Protein AF-A0A416ZCG1-F1 (afdb_monomer_lite)

pLDDT: mean 74.86, std 11.38, range [46.25, 89.06]

Secondary structure (DSSP, 8-state):
---EEETTTTEEE--TTHHHHHHHHHHHHHHTTPPP--HHHHHHHHHHHHHHHHHHHHHHHHHHHHHHHHTT--HHHHHHHHHHHHHHHHTT-

Radius of gyration: 27.25 Å; chains: 1; bounding box: 62×32×63 Å

Sequence (93 aa):
MRVTIDLERDIIIIPDNFFVKIAEENKKLERYGATPVSGLDRIKHSYEMAMSNTDDRLLTQSNAKATRAKKTMTPEEAKKILKEEAAKSAATK

Foldseek 3Di:
DDWDQDPVVRDIDDDPCQQVVLVVVQVVCVVVVHHRDDSVVVVVVVVVVVVVVVVVVVVVVVVVVVVVVVVPDDPVNVVVVVVVVVVVVVVVD

Structure (mmCIF, N/CA/C/O backbone):
data_AF-A0A416ZCG1-F1
#
_entry.id   AF-A0A416ZCG1-F1
#
loop_
_atom_site.group_PDB
_atom_site.id
_atom_site.type_symbol
_atom_site.label_atom_id
_atom_site.label_alt_id
_atom_site.label_comp_id
_atom_site.label_asym_id
_atom_site.label_entity_id
_atom_site.label_seq_id
_atom_site.pdbx_PDB_ins_code
_atom_site.Cartn_x
_atom_site.Cartn_y
_atom_site.Cartn_z
_atom_site.occupancy
_atom_site.B_iso_or_equiv
_atom_site.auth_seq_id
_atom_site.auth_comp_id
_atom_site.auth_asym_id
_atom_site.auth_atom_id
_atom_site.pdbx_PDB_model_num
ATOM 1 N N . MET A 1 1 ? -2.370 -10.744 4.131 1.00 61.72 1 MET A N 1
ATOM 2 C CA . MET A 1 1 ? -3.587 -10.451 3.349 1.00 61.72 1 MET A CA 1
ATOM 3 C C . MET A 1 1 ? -3.124 -9.829 2.043 1.00 61.72 1 MET A C 1
ATOM 5 O O . MET A 1 1 ? -2.186 -9.044 2.102 1.00 61.72 1 MET A O 1
ATOM 9 N N . ARG A 1 2 ? -3.664 -10.233 0.891 1.00 65.50 2 ARG A N 1
ATOM 10 C CA . ARG A 1 2 ? -3.251 -9.682 -0.406 1.00 65.50 2 ARG A CA 1
ATOM 11 C C . ARG A 1 2 ? -4.341 -8.736 -0.892 1.00 65.50 2 ARG A C 1
ATOM 13 O O . ARG A 1 2 ? -5.494 -9.141 -0.960 1.00 65.50 2 ARG A O 1
ATOM 20 N N . VAL A 1 3 ? -3.961 -7.491 -1.145 1.00 68.50 3 VAL A N 1
ATOM 21 C CA . VAL A 1 3 ? -4.779 -6.512 -1.864 1.00 68.50 3 VAL A CA 1
ATOM 22 C C . VAL A 1 3 ? -4.404 -6.652 -3.332 1.00 68.50 3 VAL A C 1
ATOM 24 O O . VAL A 1 3 ? -3.217 -6.774 -3.643 1.00 68.50 3 VAL A O 1
ATOM 27 N N . THR A 1 4 ? -5.399 -6.697 -4.210 1.00 76.50 4 THR A N 1
ATOM 28 C CA . THR A 1 4 ? -5.183 -6.921 -5.645 1.00 76.50 4 THR A CA 1
ATOM 29 C C . THR A 1 4 ? -5.617 -5.684 -6.408 1.00 76.50 4 THR A C 1
ATOM 31 O O . THR A 1 4 ? -6.640 -5.090 -6.071 1.00 76.50 4 THR A O 1
ATOM 34 N N . ILE A 1 5 ? -4.835 -5.297 -7.411 1.00 79.19 5 ILE A N 1
ATOM 35 C CA . ILE A 1 5 ? -5.167 -4.201 -8.320 1.00 79.19 5 ILE A CA 1
ATOM 36 C C . ILE A 1 5 ? -5.612 -4.841 -9.631 1.00 79.19 5 ILE A C 1
ATOM 38 O O . ILE A 1 5 ? -4.864 -5.628 -10.213 1.00 79.19 5 ILE A O 1
ATOM 42 N N . ASP A 1 6 ? -6.833 -4.534 -10.055 1.00 81.69 6 ASP A N 1
ATOM 43 C CA . ASP A 1 6 ? -7.349 -4.897 -11.371 1.00 81.69 6 ASP A CA 1
ATOM 44 C C . ASP A 1 6 ? -7.057 -3.737 -12.330 1.00 81.69 6 ASP A C 1
ATOM 46 O O . ASP A 1 6 ? -7.618 -2.650 -12.185 1.00 81.69 6 ASP A O 1
ATOM 50 N N . LEU A 1 7 ? -6.138 -3.967 -13.271 1.00 79.69 7 LEU A N 1
ATOM 51 C CA . LEU A 1 7 ? -5.675 -2.960 -14.231 1.00 79.69 7 LEU A CA 1
ATOM 52 C C . LEU A 1 7 ? -6.660 -2.723 -15.383 1.00 79.69 7 LEU A C 1
ATOM 54 O O . LEU A 1 7 ? -6.526 -1.737 -16.096 1.00 79.69 7 LEU A O 1
ATOM 58 N N . GLU A 1 8 ? -7.614 -3.626 -15.609 1.00 81.50 8 GLU A N 1
ATOM 59 C CA . GLU A 1 8 ? -8.608 -3.461 -16.676 1.00 81.50 8 GLU A CA 1
ATOM 60 C C . GLU A 1 8 ? -9.771 -2.589 -16.213 1.00 81.50 8 GLU A C 1
ATOM 62 O O . GLU A 1 8 ? -10.395 -1.884 -17.004 1.00 81.50 8 GLU A O 1
ATOM 67 N N . ARG A 1 9 ? -10.077 -2.666 -14.918 1.00 83.50 9 ARG A N 1
ATOM 68 C CA . ARG A 1 9 ? -11.225 -1.994 -14.307 1.00 83.50 9 ARG A CA 1
ATOM 69 C C . ARG A 1 9 ? -10.843 -0.795 -13.448 1.00 83.50 9 ARG A C 1
ATOM 71 O O . ARG A 1 9 ? -11.746 -0.137 -12.944 1.00 83.50 9 ARG A O 1
ATOM 78 N N . ASP A 1 10 ? -9.549 -0.540 -13.257 1.00 78.00 10 ASP A N 1
ATOM 79 C CA . ASP A 1 10 ? -9.020 0.488 -12.351 1.00 78.00 10 ASP A CA 1
ATOM 80 C C . ASP A 1 10 ? -9.628 0.404 -10.935 1.00 78.00 10 ASP A C 1
ATOM 82 O O . ASP A 1 10 ? -9.956 1.408 -10.299 1.00 78.00 10 ASP A O 1
ATOM 86 N N . ILE A 1 11 ? -9.787 -0.820 -10.414 1.00 80.75 11 ILE A N 1
ATOM 87 C CA . ILE A 1 11 ? -10.321 -1.059 -9.065 1.00 80.75 11 ILE A CA 1
ATOM 88 C C . ILE A 1 11 ? -9.310 -1.752 -8.157 1.00 80.75 11 ILE A C 1
ATOM 90 O O . ILE A 1 11 ? -8.522 -2.607 -8.566 1.00 80.75 11 ILE A O 1
ATOM 94 N N . ILE A 1 12 ? -9.390 -1.414 -6.871 1.00 80.56 12 ILE A N 1
ATOM 95 C CA . ILE A 1 12 ? -8.659 -2.091 -5.802 1.00 80.56 12 ILE A CA 1
ATOM 96 C C . ILE A 1 12 ? -9.611 -3.076 -5.128 1.00 80.56 12 ILE A C 1
ATOM 98 O O . ILE A 1 12 ? -10.631 -2.685 -4.563 1.00 80.56 12 ILE A O 1
ATOM 102 N N . ILE A 1 13 ? -9.259 -4.359 -5.157 1.00 84.75 13 ILE A N 1
ATOM 103 C CA . ILE A 1 13 ? -10.038 -5.421 -4.522 1.00 84.75 13 ILE A CA 1
ATOM 104 C C . ILE A 1 13 ? -9.500 -5.638 -3.107 1.00 84.75 13 ILE A C 1
ATOM 106 O O . ILE A 1 13 ? -8.367 -6.098 -2.911 1.00 84.75 13 ILE A O 1
ATOM 110 N N . ILE A 1 14 ? -10.334 -5.305 -2.122 1.00 83.00 14 ILE A N 1
ATOM 111 C CA . ILE A 1 14 ? -10.046 -5.456 -0.695 1.00 83.00 14 ILE A CA 1
ATOM 112 C C . ILE A 1 14 ? -10.763 -6.712 -0.184 1.00 83.00 14 ILE A C 1
ATOM 114 O O . ILE A 1 14 ? -11.974 -6.817 -0.356 1.00 83.00 14 ILE A O 1
ATOM 118 N N . PRO A 1 15 ? -10.057 -7.659 0.457 1.00 83.75 15 PRO A N 1
ATOM 119 C CA . PRO A 1 15 ? -10.689 -8.840 1.041 1.00 83.75 15 PRO A CA 1
ATOM 120 C C . PRO A 1 15 ? -11.645 -8.488 2.185 1.00 83.75 15 PRO A C 1
ATOM 122 O O . PRO A 1 15 ? -11.323 -7.641 3.018 1.00 83.75 15 PRO A O 1
ATOM 125 N N . ASP A 1 16 ? -12.759 -9.212 2.301 1.00 81.38 16 ASP A N 1
ATOM 126 C CA . ASP A 1 16 ? -13.808 -8.954 3.306 1.00 81.38 16 ASP A CA 1
ATOM 127 C C . ASP A 1 16 ? -13.288 -8.965 4.753 1.00 81.38 16 ASP A C 1
ATOM 129 O O . ASP A 1 16 ? -13.758 -8.230 5.622 1.00 81.38 16 ASP A O 1
ATOM 133 N N . ASN A 1 17 ? -12.260 -9.772 5.024 1.00 85.69 17 ASN A N 1
ATOM 134 C CA . ASN A 1 17 ? -11.645 -9.879 6.346 1.00 85.69 17 ASN A CA 1
ATOM 135 C C . ASN A 1 17 ? -10.686 -8.726 6.695 1.00 85.69 17 ASN A C 1
ATOM 137 O O . ASN A 1 17 ? -10.144 -8.706 7.803 1.00 85.69 17 ASN A O 1
ATOM 141 N N . PHE A 1 18 ? -10.468 -7.769 5.788 1.00 86.38 18 PHE A N 1
ATOM 142 C CA . PHE A 1 18 ? -9.569 -6.641 6.014 1.00 86.38 18 PHE A CA 1
ATOM 143 C C . PHE A 1 18 ? -10.006 -5.790 7.201 1.00 86.38 18 PHE A C 1
ATOM 145 O O . PHE A 1 18 ? -9.234 -5.598 8.139 1.00 86.38 18 PHE A O 1
ATOM 152 N N . PHE A 1 19 ? -11.254 -5.321 7.192 1.00 85.00 19 PHE A N 1
ATOM 153 C CA . PHE A 1 19 ? -11.757 -4.416 8.225 1.00 85.00 19 PHE A CA 1
ATOM 154 C C . PHE A 1 19 ? -11.815 -5.087 9.600 1.00 85.00 19 PHE A C 1
ATOM 156 O O . PHE A 1 19 ? -11.530 -4.444 10.608 1.00 85.00 19 PHE A O 1
ATOM 163 N N . VAL A 1 20 ? -12.085 -6.396 9.636 1.00 88.00 20 VAL A N 1
ATOM 164 C CA . VAL A 1 20 ? -12.042 -7.197 10.868 1.00 88.00 20 VAL A CA 1
ATOM 165 C C . VAL A 1 20 ? -10.629 -7.202 11.456 1.00 88.00 20 VAL A C 1
ATOM 167 O O . VAL A 1 20 ? -10.452 -6.920 12.639 1.00 88.00 20 VAL A O 1
ATOM 170 N N . LYS A 1 21 ? -9.603 -7.436 10.631 1.00 86.00 21 LYS A N 1
ATOM 171 C CA . LYS A 1 21 ? -8.208 -7.424 11.093 1.00 86.00 21 LYS A CA 1
ATOM 172 C C . LYS A 1 21 ? -7.708 -6.040 11.490 1.00 86.00 21 LYS A C 1
ATOM 174 O O . LYS A 1 21 ? -6.972 -5.935 12.464 1.00 86.00 21 LYS A O 1
ATOM 179 N N . ILE A 1 22 ? -8.117 -4.985 10.785 1.00 87.56 22 ILE A N 1
ATOM 180 C CA . ILE A 1 22 ? -7.799 -3.607 11.190 1.00 87.56 22 ILE A CA 1
ATOM 181 C C . ILE A 1 22 ? -8.406 -3.299 12.556 1.00 87.56 22 ILE A C 1
ATOM 183 O O . ILE A 1 22 ? -7.727 -2.742 13.411 1.00 87.56 22 ILE A O 1
ATOM 187 N N . ALA A 1 23 ? -9.647 -3.720 12.806 1.00 86.62 23 ALA A N 1
ATOM 188 C CA . ALA A 1 23 ? -10.263 -3.559 14.117 1.00 86.62 23 ALA A CA 1
ATOM 189 C C . ALA A 1 23 ? -9.508 -4.335 15.215 1.00 86.62 23 ALA A C 1
ATOM 191 O O . ALA A 1 23 ? -9.339 -3.825 16.321 1.00 86.62 23 ALA A O 1
ATOM 192 N N . GLU A 1 24 ? -9.019 -5.545 14.928 1.00 88.88 24 GLU A N 1
ATOM 193 C CA . GLU A 1 24 ? -8.175 -6.308 15.859 1.00 88.88 24 GLU A CA 1
ATOM 194 C C . GLU A 1 24 ? -6.822 -5.635 16.132 1.00 88.88 24 GLU A C 1
ATOM 196 O O . GLU A 1 24 ? -6.378 -5.603 17.281 1.00 88.88 24 GLU A O 1
ATOM 201 N N . GLU A 1 25 ? -6.161 -5.094 15.105 1.00 86.56 25 GLU A N 1
ATOM 202 C CA . GLU A 1 25 ? -4.902 -4.359 15.265 1.00 86.56 25 GLU A CA 1
ATOM 203 C C . GLU A 1 25 ? -5.102 -3.043 16.018 1.00 86.56 25 GLU A C 1
ATOM 205 O O . GLU A 1 25 ? -4.339 -2.756 16.937 1.00 86.56 25 GLU A O 1
ATOM 210 N N . ASN A 1 26 ? -6.168 -2.298 15.726 1.00 88.19 26 ASN A N 1
ATOM 211 C CA . ASN A 1 26 ? -6.515 -1.075 16.449 1.00 88.19 26 ASN A CA 1
ATOM 212 C C . ASN A 1 26 ? -6.783 -1.344 17.931 1.00 88.19 26 ASN A C 1
ATOM 214 O O . ASN A 1 26 ? -6.247 -0.640 18.779 1.00 88.19 26 ASN A O 1
ATOM 218 N N . LYS A 1 27 ? -7.498 -2.426 18.267 1.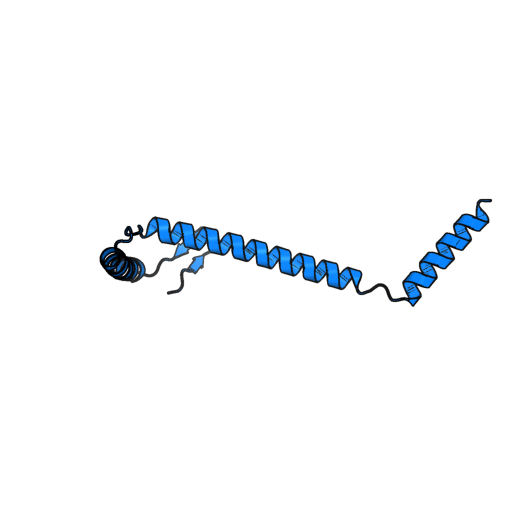00 89.06 27 LYS A N 1
ATOM 219 C CA . LYS A 1 27 ? -7.677 -2.847 19.668 1.00 89.06 27 LYS A CA 1
ATOM 220 C C . LYS A 1 27 ? -6.352 -3.147 20.369 1.00 89.06 27 LYS A C 1
ATOM 222 O O . LYS A 1 27 ? -6.247 -2.964 21.579 1.00 89.06 27 LYS A O 1
ATOM 227 N N . LYS A 1 28 ? -5.345 -3.655 19.651 1.00 87.31 28 LYS A N 1
ATOM 228 C CA . LYS A 1 28 ? -3.998 -3.843 20.212 1.00 87.31 28 LYS A CA 1
ATOM 229 C C . LYS A 1 28 ? -3.297 -2.500 20.384 1.00 87.31 28 LYS A C 1
ATOM 231 O O . LYS A 1 28 ? -2.756 -2.262 21.453 1.00 87.31 28 LYS A O 1
ATOM 236 N N . LEU A 1 29 ? -3.339 -1.629 19.378 1.00 86.00 29 LEU A N 1
ATOM 237 C CA . LEU A 1 29 ? -2.737 -0.293 19.421 1.00 86.00 29 LEU A CA 1
ATOM 238 C C . LEU A 1 29 ? -3.279 0.542 20.588 1.00 86.00 29 LEU A C 1
ATOM 240 O O . LEU A 1 29 ? -2.491 1.102 21.344 1.00 86.00 29 LEU A O 1
ATOM 244 N N . GLU A 1 30 ? -4.592 0.521 20.810 1.00 87.00 30 GLU A N 1
ATOM 245 C CA . GLU A 1 30 ? -5.240 1.198 21.938 1.00 87.00 30 GLU A CA 1
ATOM 246 C C . GLU A 1 30 ? -4.728 0.691 23.295 1.00 87.00 30 GLU A C 1
ATOM 248 O O . GLU A 1 30 ? -4.486 1.487 24.201 1.00 87.00 30 GLU A O 1
ATOM 253 N N . ARG A 1 31 ? -4.473 -0.620 23.438 1.00 86.38 31 ARG A N 1
ATOM 254 C CA . ARG A 1 31 ? -3.880 -1.188 24.669 1.00 86.38 31 ARG A CA 1
ATOM 255 C C . ARG A 1 31 ? -2.463 -0.688 24.938 1.00 86.38 31 ARG A C 1
ATOM 257 O O . ARG A 1 31 ? -2.041 -0.686 26.090 1.00 86.38 31 ARG A O 1
ATOM 264 N N . TYR A 1 32 ? -1.740 -0.285 23.898 1.00 86.06 32 TYR A N 1
ATOM 265 C CA . TYR A 1 32 ? -0.401 0.294 23.997 1.00 86.06 32 TYR A CA 1
ATOM 266 C C . TYR A 1 32 ? -0.416 1.833 23.990 1.00 86.06 32 TYR A C 1
ATOM 268 O O . TYR A 1 32 ? 0.646 2.446 23.924 1.00 86.06 32 TYR A O 1
ATOM 276 N N . GLY A 1 33 ? -1.595 2.465 24.075 1.00 84.38 33 GLY A N 1
ATOM 277 C CA . GLY A 1 33 ? -1.748 3.923 24.108 1.00 84.38 33 GLY A CA 1
ATOM 278 C C . GLY A 1 33 ? -1.576 4.617 22.753 1.00 84.38 33 GLY A C 1
ATOM 279 O O . GLY A 1 33 ? -1.419 5.835 22.711 1.00 84.38 33 GLY A O 1
ATOM 280 N N . ALA A 1 34 ? -1.587 3.866 21.649 1.00 85.56 34 ALA A N 1
ATOM 281 C CA . ALA A 1 34 ? -1.498 4.410 20.299 1.00 85.56 34 ALA A CA 1
ATOM 282 C C . ALA A 1 34 ? -2.885 4.742 19.729 1.00 85.56 34 ALA A C 1
ATOM 284 O O . ALA A 1 34 ? -3.897 4.148 20.107 1.00 85.56 34 ALA A O 1
ATOM 285 N N . THR A 1 35 ? -2.927 5.689 18.791 1.00 85.12 35 THR A N 1
ATOM 286 C CA . THR A 1 35 ? -4.162 6.080 18.111 1.00 85.12 35 THR A CA 1
ATOM 287 C C . THR A 1 35 ? -4.594 5.011 17.100 1.00 85.12 35 THR A C 1
ATOM 289 O O . THR A 1 35 ? -3.770 4.542 16.307 1.00 85.12 35 THR A O 1
ATOM 292 N N . PRO A 1 36 ? -5.877 4.612 17.096 1.00 85.25 36 PRO A N 1
ATOM 293 C CA . PRO A 1 36 ? -6.402 3.691 16.099 1.00 85.25 36 PRO A CA 1
ATOM 294 C C . PRO A 1 36 ? -6.385 4.337 14.710 1.00 85.25 36 PRO A C 1
ATOM 296 O O . PRO A 1 36 ? -6.633 5.534 14.555 1.00 85.25 36 PRO A O 1
ATOM 299 N N . VAL A 1 37 ? -6.105 3.531 13.687 1.00 84.56 37 VAL A N 1
ATOM 300 C CA . VAL A 1 37 ? -5.989 3.981 12.294 1.00 84.56 37 VAL A CA 1
ATOM 301 C C . VAL A 1 37 ? -7.224 3.548 11.514 1.00 84.56 37 VAL A C 1
ATOM 303 O O . VAL A 1 37 ? -7.684 2.411 11.646 1.00 84.56 37 VAL A O 1
ATOM 306 N N . SER A 1 38 ? -7.780 4.424 10.677 1.00 87.94 38 SER A N 1
ATOM 307 C CA . SER A 1 38 ? -8.919 4.042 9.841 1.00 87.94 38 SER A CA 1
ATOM 308 C C . SER A 1 38 ? -8.501 3.035 8.758 1.00 87.94 38 SER A C 1
ATOM 310 O O . SER A 1 38 ? -7.364 3.030 8.277 1.00 87.94 38 SER A O 1
ATOM 312 N N . GLY A 1 39 ? -9.430 2.169 8.340 1.00 83.00 39 GLY A N 1
ATOM 313 C CA . GLY A 1 39 ? -9.163 1.212 7.261 1.00 83.00 39 GLY A CA 1
ATOM 314 C C . GLY A 1 39 ? -8.770 1.902 5.948 1.00 83.00 39 GLY A C 1
ATOM 315 O O . GLY A 1 39 ? -7.869 1.429 5.259 1.00 83.00 39 GLY A O 1
ATOM 316 N N . LEU A 1 40 ? -9.390 3.049 5.642 1.00 84.38 40 LEU A N 1
ATOM 317 C CA . LEU A 1 40 ? -9.077 3.862 4.463 1.00 84.38 40 LEU A CA 1
ATOM 318 C C . LEU A 1 40 ? -7.667 4.449 4.526 1.00 84.38 40 LEU A C 1
ATOM 320 O O . LEU A 1 40 ? -6.921 4.329 3.555 1.00 84.38 40 LEU A O 1
ATOM 324 N N . ASP A 1 41 ? -7.268 5.006 5.670 1.00 86.50 41 ASP A N 1
ATOM 325 C CA . ASP A 1 41 ? -5.916 5.551 5.835 1.00 86.50 41 ASP A CA 1
ATOM 326 C C . ASP A 1 41 ? -4.862 4.455 5.697 1.00 86.50 41 ASP A C 1
ATOM 328 O O . ASP A 1 41 ? -3.807 4.664 5.097 1.00 86.50 41 ASP A O 1
ATOM 332 N N . ARG A 1 42 ? -5.164 3.244 6.179 1.00 84.62 42 ARG A N 1
ATOM 333 C CA . ARG A 1 42 ? -4.270 2.097 6.012 1.00 84.62 42 ARG A CA 1
ATOM 334 C C . ARG A 1 42 ? -4.129 1.675 4.551 1.00 84.62 42 ARG A C 1
ATOM 336 O O . ARG A 1 42 ? -3.020 1.327 4.136 1.00 84.62 42 ARG A O 1
ATOM 343 N N . ILE A 1 43 ? -5.216 1.702 3.778 1.00 84.12 43 ILE A N 1
ATOM 344 C CA . ILE A 1 43 ? -5.190 1.424 2.333 1.00 84.12 43 ILE A CA 1
ATOM 345 C C . ILE A 1 43 ? -4.352 2.483 1.618 1.00 84.12 43 ILE A C 1
ATOM 347 O O . ILE A 1 43 ? -3.436 2.123 0.882 1.00 84.12 43 ILE A O 1
ATOM 351 N N . LYS A 1 44 ? -4.608 3.768 1.890 1.00 86.25 44 LYS A N 1
ATOM 352 C CA . LYS A 1 44 ? -3.868 4.888 1.299 1.00 86.25 44 LYS A CA 1
ATOM 353 C C . LYS A 1 44 ? -2.372 4.791 1.592 1.00 86.25 44 LYS A C 1
ATOM 355 O O . LYS A 1 44 ? -1.572 4.797 0.664 1.00 86.25 44 LYS A O 1
ATOM 360 N N . HIS A 1 45 ? -2.006 4.587 2.855 1.00 86.44 45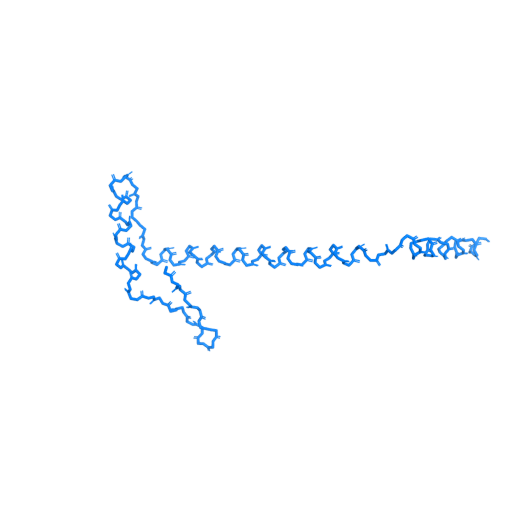 HIS A N 1
ATOM 361 C CA . HIS A 1 45 ? -0.613 4.414 3.259 1.00 86.44 45 HIS A CA 1
ATOM 362 C C . HIS A 1 45 ? 0.054 3.225 2.552 1.00 86.44 45 HIS A C 1
ATOM 364 O O . HIS A 1 45 ? 1.186 3.325 2.087 1.00 86.44 45 HIS A O 1
ATOM 370 N N . SER A 1 46 ? -0.652 2.095 2.439 1.00 82.50 46 SER A N 1
ATOM 371 C CA . SER A 1 46 ? -0.122 0.907 1.755 1.00 82.50 46 SER A CA 1
ATOM 372 C C . SER A 1 46 ? 0.074 1.152 0.258 1.00 82.50 46 SER A C 1
ATOM 374 O O . SER A 1 46 ? 1.054 0.677 -0.312 1.00 82.50 46 SER A O 1
ATOM 376 N N . TYR A 1 47 ? -0.835 1.900 -0.371 1.00 82.75 47 TYR A N 1
ATOM 377 C CA . TYR A 1 47 ? -0.734 2.287 -1.774 1.00 82.75 47 TYR A CA 1
ATOM 378 C C . TYR A 1 47 ? 0.451 3.229 -2.016 1.00 82.75 47 TYR A C 1
ATOM 380 O O . TYR A 1 47 ? 1.278 2.956 -2.880 1.00 82.75 47 TYR A O 1
ATOM 388 N N . GLU A 1 48 ? 0.594 4.284 -1.212 1.00 85.75 48 GLU A N 1
ATOM 389 C CA . GLU A 1 48 ? 1.720 5.226 -1.298 1.00 85.75 48 GLU A CA 1
ATOM 390 C C . GLU A 1 48 ? 3.068 4.517 -1.108 1.00 85.75 48 GLU A C 1
ATOM 392 O O . GLU A 1 48 ? 3.998 4.714 -1.890 1.00 85.75 48 GLU A O 1
ATOM 397 N N . MET A 1 49 ? 3.154 3.618 -0.125 1.00 84.94 49 MET A N 1
ATOM 398 C CA . MET A 1 49 ? 4.345 2.800 0.105 1.00 84.94 49 MET A CA 1
ATOM 399 C C . MET A 1 49 ? 4.649 1.883 -1.090 1.00 84.94 49 MET A C 1
ATOM 401 O O . MET A 1 49 ? 5.807 1.701 -1.463 1.00 84.94 49 MET A O 1
ATOM 405 N N . ALA A 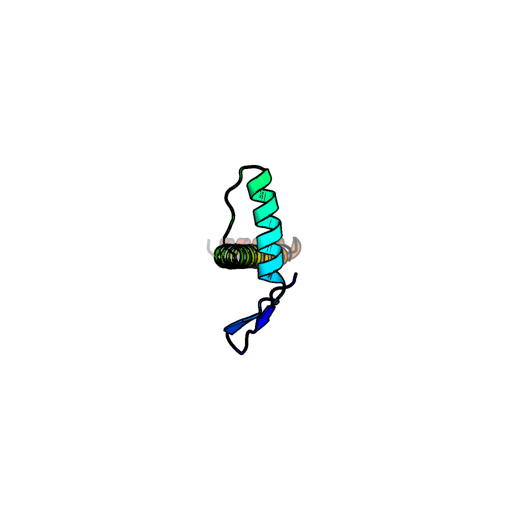1 50 ? 3.622 1.290 -1.707 1.00 80.19 50 ALA A N 1
ATOM 406 C CA . ALA A 1 50 ? 3.785 0.442 -2.886 1.00 80.19 50 ALA A CA 1
ATOM 407 C C . ALA A 1 50 ? 4.260 1.238 -4.112 1.00 80.19 50 ALA A C 1
ATOM 409 O O . ALA A 1 50 ? 5.125 0.753 -4.845 1.00 80.19 50 ALA A O 1
ATOM 410 N N . MET A 1 51 ? 3.746 2.456 -4.305 1.00 80.25 51 MET A N 1
ATOM 411 C CA . MET A 1 51 ? 4.198 3.380 -5.350 1.00 80.25 51 MET A CA 1
ATOM 412 C C . MET A 1 51 ? 5.670 3.757 -5.147 1.00 80.25 51 MET A C 1
ATOM 414 O O . MET A 1 51 ? 6.480 3.504 -6.034 1.00 80.25 51 MET A O 1
ATOM 418 N N . SER A 1 52 ? 6.041 4.221 -3.948 1.00 81.12 52 SER A N 1
ATOM 419 C CA . SER A 1 52 ? 7.430 4.579 -3.616 1.00 81.12 52 SER A CA 1
ATOM 420 C C . SER A 1 52 ? 8.398 3.414 -3.844 1.00 81.12 52 SER A C 1
ATOM 422 O O . SER A 1 52 ? 9.420 3.568 -4.503 1.00 81.12 52 SER A O 1
ATOM 424 N N . ASN A 1 53 ? 8.052 2.212 -3.372 1.00 77.69 53 ASN A N 1
ATOM 425 C CA . ASN A 1 53 ? 8.889 1.025 -3.571 1.00 77.69 53 ASN A CA 1
ATOM 426 C C . ASN A 1 53 ? 9.009 0.623 -5.051 1.00 77.69 53 ASN A C 1
ATOM 428 O O . ASN A 1 53 ? 10.019 0.051 -5.469 1.00 77.69 53 ASN A O 1
ATOM 432 N N . THR A 1 54 ? 7.967 0.869 -5.848 1.00 74.31 54 THR A N 1
ATOM 433 C CA . THR A 1 54 ? 7.986 0.600 -7.290 1.00 74.31 54 THR A CA 1
ATOM 434 C C . THR A 1 54 ? 8.914 1.574 -8.003 1.00 74.31 54 THR A C 1
ATOM 436 O O . THR A 1 54 ? 9.720 1.130 -8.823 1.00 74.31 54 THR A O 1
ATOM 439 N N . ASP A 1 55 ? 8.872 2.854 -7.635 1.00 68.12 55 ASP A N 1
ATOM 440 C CA . ASP A 1 55 ? 9.784 3.882 -8.139 1.00 68.12 55 ASP A CA 1
ATOM 441 C C . ASP A 1 55 ? 11.238 3.565 -7.774 1.00 68.12 55 ASP A C 1
ATOM 443 O O . ASP A 1 55 ? 12.103 3.558 -8.653 1.00 68.12 55 ASP A O 1
ATOM 447 N N . ASP A 1 56 ? 11.511 3.166 -6.529 1.00 70.44 56 ASP A N 1
ATOM 448 C CA . ASP A 1 56 ? 12.847 2.736 -6.098 1.00 70.44 56 ASP A CA 1
ATOM 449 C C . ASP A 1 56 ? 13.344 1.526 -6.898 1.00 70.44 56 ASP A C 1
ATOM 451 O O . ASP A 1 56 ? 14.514 1.443 -7.295 1.00 70.44 56 ASP A O 1
ATOM 455 N N . ARG A 1 57 ? 12.451 0.574 -7.195 1.00 68.25 57 ARG A N 1
ATOM 456 C CA . ARG A 1 57 ? 12.787 -0.606 -7.998 1.00 68.25 57 ARG A CA 1
ATOM 457 C C . ARG A 1 57 ? 13.042 -0.242 -9.458 1.00 68.25 57 ARG A C 1
ATOM 459 O O . ARG A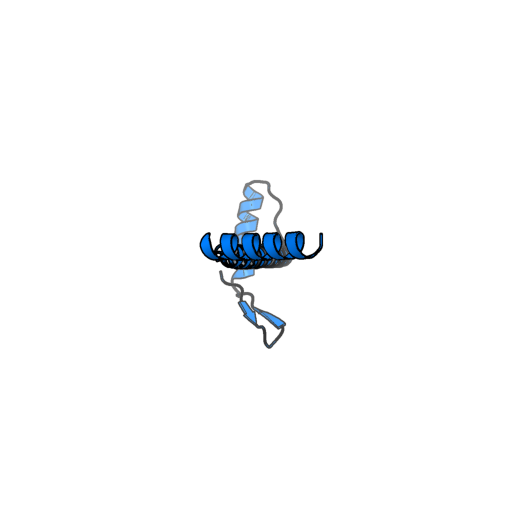 1 57 ? 13.981 -0.774 -10.050 1.00 68.25 57 ARG A O 1
ATOM 466 N N . LEU A 1 58 ? 12.244 0.653 -10.039 1.00 70.94 58 LEU A N 1
ATOM 467 C CA . LEU A 1 58 ? 12.434 1.185 -11.393 1.00 70.94 58 LEU A CA 1
ATOM 468 C C . LEU A 1 58 ? 13.748 1.956 -11.506 1.00 70.94 58 LEU A C 1
ATOM 470 O O . LEU A 1 58 ? 14.500 1.751 -12.462 1.00 70.94 58 LEU A O 1
ATOM 474 N N . LEU A 1 59 ? 14.066 2.778 -10.508 1.00 67.12 59 LEU A N 1
ATOM 475 C CA . LEU A 1 59 ? 15.322 3.512 -10.417 1.00 67.12 59 LEU A CA 1
ATOM 476 C C . LEU A 1 59 ? 16.504 2.547 -10.306 1.00 67.12 59 LEU A C 1
ATOM 478 O O . LEU A 1 59 ? 17.471 2.657 -11.056 1.00 67.12 59 LEU A O 1
ATOM 482 N N . THR A 1 60 ? 16.401 1.538 -9.442 1.00 68.25 60 THR A N 1
ATOM 483 C CA . THR A 1 60 ? 17.429 0.500 -9.283 1.00 68.25 60 THR A CA 1
ATOM 484 C C . THR A 1 60 ? 17.643 -0.279 -10.579 1.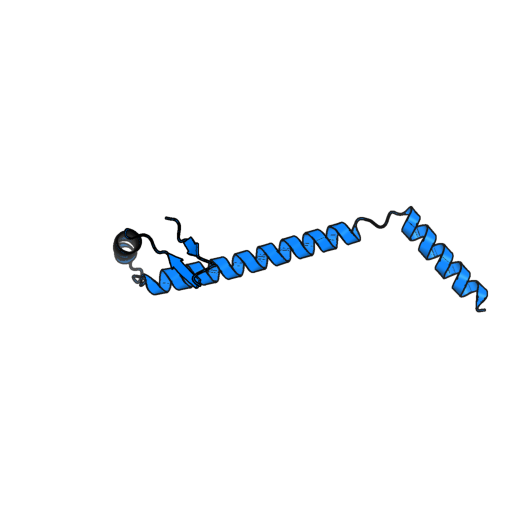00 68.25 60 THR A C 1
ATOM 486 O O . THR A 1 60 ? 18.783 -0.495 -10.985 1.00 68.25 60 THR A O 1
ATOM 489 N N . GLN A 1 61 ? 16.574 -0.666 -11.281 1.00 68.50 61 GLN A N 1
ATOM 490 C CA . GLN A 1 61 ? 16.677 -1.346 -12.575 1.00 68.50 61 GLN A CA 1
ATOM 491 C C . GLN A 1 61 ? 17.275 -0.444 -13.658 1.00 68.50 61 GLN A C 1
ATOM 493 O O . GLN A 1 61 ? 18.097 -0.904 -14.451 1.00 68.50 61 GLN A O 1
ATOM 498 N N . SER A 1 62 ? 16.901 0.834 -13.688 1.00 66.31 62 SER A N 1
ATOM 499 C CA . SER A 1 62 ? 17.439 1.813 -14.637 1.00 66.31 62 SER A CA 1
ATOM 500 C C . SER A 1 62 ? 18.928 2.061 -14.387 1.00 66.31 62 SER A C 1
ATOM 502 O O . SER A 1 62 ? 19.732 1.990 -15.316 1.00 66.31 62 SER A O 1
ATOM 504 N N . ASN A 1 63 ? 19.326 2.218 -13.124 1.00 62.31 63 ASN A N 1
ATOM 505 C CA . ASN A 1 63 ? 20.722 2.348 -12.709 1.00 62.31 63 ASN A CA 1
ATOM 506 C C . ASN A 1 63 ? 21.524 1.066 -12.981 1.00 62.31 63 ASN A C 1
ATOM 508 O O . ASN A 1 63 ? 22.668 1.138 -13.433 1.00 62.31 63 ASN A O 1
ATOM 512 N N . ALA A 1 64 ? 20.932 -0.114 -12.781 1.00 60.72 64 ALA A N 1
ATOM 513 C CA . ALA A 1 64 ? 21.540 -1.399 -13.128 1.00 60.72 64 ALA A CA 1
ATOM 514 C C . ALA A 1 64 ? 21.745 -1.549 -14.647 1.00 60.72 64 ALA A C 1
ATOM 516 O O . ALA A 1 64 ? 22.784 -2.038 -15.091 1.00 60.72 64 ALA A O 1
ATOM 517 N N . LYS A 1 65 ? 20.796 -1.088 -15.472 1.00 61.69 65 LYS A N 1
ATOM 518 C CA . LYS A 1 65 ? 20.954 -1.055 -16.936 1.00 61.69 65 LYS A CA 1
ATOM 519 C C . LYS A 1 65 ? 22.027 -0.050 -17.369 1.00 61.69 65 LYS A C 1
ATOM 521 O O . LYS A 1 65 ? 22.863 -0.391 -18.201 1.00 61.69 65 LYS A O 1
ATOM 526 N N . ALA A 1 66 ? 22.062 1.142 -16.771 1.00 59.53 66 ALA A N 1
ATOM 527 C CA . ALA A 1 66 ? 23.061 2.170 -17.070 1.00 59.53 66 ALA A CA 1
ATOM 528 C C . ALA A 1 66 ? 24.487 1.741 -16.676 1.00 59.53 66 ALA A C 1
ATOM 530 O O . ALA A 1 66 ? 25.438 1.938 -17.432 1.00 59.53 66 ALA A O 1
ATOM 531 N N . THR A 1 67 ? 24.648 1.103 -15.516 1.00 57.28 67 THR A N 1
ATOM 532 C CA . THR A 1 67 ? 25.941 0.548 -15.082 1.00 57.28 67 THR A CA 1
ATOM 533 C C . THR A 1 67 ? 26.378 -0.630 -15.948 1.00 57.28 67 THR A C 1
ATOM 535 O O . THR A 1 67 ? 27.558 -0.720 -16.278 1.00 57.28 67 THR A O 1
ATOM 538 N N . ARG A 1 68 ? 25.453 -1.488 -16.401 1.00 52.66 68 ARG A N 1
ATOM 539 C CA . ARG A 1 68 ? 25.754 -2.562 -17.361 1.00 52.66 68 ARG A CA 1
ATOM 540 C C . ARG A 1 68 ? 26.195 -2.020 -18.726 1.00 52.66 68 ARG A C 1
ATOM 542 O O . ARG A 1 68 ? 27.129 -2.573 -19.292 1.00 52.66 68 ARG A O 1
ATOM 549 N N . ALA A 1 69 ? 25.601 -0.922 -19.200 1.00 54.06 69 ALA A N 1
ATOM 550 C CA . ALA A 1 69 ? 26.009 -0.240 -20.433 1.00 54.06 69 ALA A CA 1
ATOM 551 C C . ALA A 1 69 ? 27.369 0.478 -20.308 1.00 54.06 69 ALA A C 1
ATOM 553 O O . ALA A 1 69 ? 28.156 0.481 -21.249 1.00 54.06 69 ALA A O 1
ATOM 554 N N . LYS A 1 70 ? 27.695 1.039 -19.133 1.00 51.78 70 LYS A N 1
ATOM 555 C CA . LYS A 1 70 ? 29.031 1.610 -18.865 1.00 51.78 70 LYS A CA 1
ATOM 556 C C . LYS A 1 70 ? 30.130 0.551 -18.731 1.00 51.78 70 LYS A C 1
ATOM 558 O O . LYS A 1 70 ? 31.295 0.862 -18.947 1.00 51.78 70 LYS A O 1
ATOM 563 N N . LYS A 1 71 ? 29.785 -0.693 -18.380 1.00 51.84 71 LYS A N 1
ATOM 564 C CA . LYS A 1 71 ? 30.754 -1.784 -18.165 1.00 51.84 71 LYS A CA 1
ATOM 565 C C . LYS A 1 71 ? 31.184 -2.502 -19.456 1.00 51.84 71 LYS A C 1
ATOM 567 O O . LYS A 1 71 ? 31.987 -3.424 -19.378 1.00 51.84 71 LYS A O 1
ATOM 572 N N . THR A 1 72 ? 30.682 -2.088 -20.621 1.00 50.09 72 THR A N 1
ATOM 573 C CA . THR A 1 72 ? 30.996 -2.685 -21.934 1.00 50.09 72 THR A CA 1
ATOM 574 C C . THR A 1 72 ? 31.830 -1.781 -22.845 1.00 50.09 72 THR A C 1
ATOM 576 O O . THR A 1 72 ? 31.731 -1.904 -24.055 1.00 50.09 72 THR A O 1
ATOM 579 N N . MET A 1 73 ? 32.661 -0.887 -22.301 1.00 59.53 73 MET A N 1
ATOM 580 C CA . MET A 1 73 ? 33.850 -0.453 -23.042 1.00 59.53 73 MET A CA 1
ATOM 581 C C . MET A 1 73 ? 35.015 -1.316 -22.591 1.00 59.53 73 MET A C 1
ATOM 583 O O . MET A 1 73 ? 35.481 -1.215 -21.453 1.00 59.53 73 MET A O 1
ATOM 587 N N . THR A 1 74 ? 35.473 -2.192 -23.475 1.00 67.81 74 THR A N 1
ATOM 588 C CA . THR A 1 74 ? 36.715 -2.919 -23.232 1.00 67.81 74 THR A CA 1
ATOM 589 C C . THR A 1 74 ? 37.893 -1.931 -23.239 1.00 67.81 74 THR A C 1
ATOM 591 O O . THR A 1 74 ? 37.858 -0.915 -23.944 1.00 67.81 74 THR A O 1
ATOM 594 N N . PRO A 1 75 ? 38.973 -2.192 -22.479 1.00 61.34 75 PRO A N 1
ATOM 595 C CA . PRO A 1 75 ? 40.176 -1.352 -22.500 1.00 61.34 75 PRO A CA 1
ATOM 596 C C . PRO A 1 75 ? 40.767 -1.177 -23.908 1.00 61.34 75 PRO A C 1
ATOM 598 O O . PRO A 1 75 ? 41.465 -0.201 -24.177 1.00 61.34 75 PRO A O 1
ATOM 601 N N . GLU A 1 76 ? 40.494 -2.122 -24.807 1.00 67.12 76 GLU A N 1
ATOM 602 C CA . GLU A 1 76 ? 40.921 -2.106 -26.205 1.00 67.12 76 GLU A CA 1
ATOM 603 C C . GLU A 1 76 ? 40.112 -1.109 -27.042 1.00 67.12 76 GLU A C 1
ATOM 605 O O . GLU A 1 76 ? 40.704 -0.331 -27.791 1.00 67.12 76 GLU A O 1
ATOM 610 N N . GLU A 1 77 ? 38.791 -1.042 -26.856 1.00 69.38 77 GLU A N 1
ATOM 611 C CA . GLU A 1 77 ? 37.929 -0.041 -27.500 1.00 69.38 77 GLU A CA 1
ATOM 612 C C . GLU A 1 77 ? 38.250 1.373 -27.007 1.00 69.38 77 GLU A C 1
ATOM 614 O O . GLU A 1 77 ? 38.381 2.293 -27.815 1.00 69.38 77 GLU A O 1
ATOM 619 N N . ALA A 1 78 ? 38.492 1.542 -25.702 1.00 65.88 78 ALA A N 1
ATOM 620 C CA . ALA A 1 78 ? 38.930 2.820 -25.140 1.00 65.88 78 ALA A CA 1
ATOM 621 C C . ALA A 1 78 ? 40.286 3.269 -25.717 1.00 65.88 78 ALA A C 1
ATOM 623 O O . ALA A 1 78 ? 40.453 4.427 -26.097 1.00 65.88 78 ALA A O 1
ATOM 624 N N . LYS A 1 79 ? 41.252 2.347 -25.859 1.00 70.12 79 LYS A N 1
ATOM 625 C CA . LYS A 1 79 ? 42.549 2.638 -26.496 1.00 70.12 79 LYS A CA 1
ATOM 626 C C . LYS A 1 79 ? 42.415 2.972 -27.980 1.00 70.12 79 LYS A C 1
ATOM 628 O O . LYS A 1 79 ? 43.200 3.775 -28.481 1.00 70.12 79 LYS A O 1
ATOM 633 N N . LYS A 1 80 ? 41.464 2.360 -28.689 1.00 73.50 80 LYS A N 1
ATOM 634 C CA . LYS A 1 80 ? 41.229 2.624 -30.112 1.00 73.50 80 LYS A CA 1
ATOM 635 C C . LYS A 1 80 ? 40.645 4.022 -30.328 1.00 73.50 80 LYS A C 1
ATOM 637 O O . LYS A 1 80 ? 41.181 4.762 -31.144 1.00 73.50 80 LYS A O 1
ATOM 642 N N . ILE A 1 81 ? 39.654 4.409 -29.523 1.00 74.31 81 ILE A N 1
ATOM 643 C CA . ILE A 1 81 ? 39.025 5.739 -29.579 1.00 74.31 81 ILE A CA 1
ATOM 644 C C . ILE A 1 81 ? 40.036 6.838 -29.219 1.00 74.31 81 ILE A C 1
ATOM 646 O O . ILE A 1 81 ? 40.173 7.808 -29.959 1.00 74.31 81 ILE A O 1
ATOM 650 N N . LEU A 1 82 ? 40.836 6.642 -28.162 1.00 72.75 82 LEU A N 1
ATOM 651 C CA . LEU A 1 82 ? 41.881 7.600 -27.772 1.00 72.75 82 LEU A CA 1
ATOM 652 C C . LEU A 1 82 ? 42.973 7.762 -28.844 1.00 72.75 82 LEU A C 1
ATOM 654 O O . LEU A 1 82 ? 43.489 8.861 -29.041 1.00 72.75 82 LEU A O 1
ATOM 658 N N . LYS A 1 83 ? 43.327 6.688 -29.566 1.00 71.81 83 LYS A N 1
ATOM 659 C CA . LYS A 1 83 ? 44.267 6.767 -30.698 1.00 71.81 83 LYS A CA 1
ATOM 660 C C . LYS A 1 83 ? 43.666 7.484 -31.908 1.00 71.81 83 LYS A C 1
ATOM 662 O O . LYS A 1 83 ? 44.376 8.240 -32.564 1.00 71.81 83 LYS A O 1
ATOM 667 N N . GLU A 1 84 ? 42.386 7.268 -32.203 1.00 72.50 84 GLU A N 1
ATOM 668 C CA . GLU A 1 84 ? 41.684 7.952 -33.297 1.00 72.50 84 GLU A CA 1
ATOM 669 C C . GLU A 1 84 ? 41.508 9.454 -33.032 1.00 72.50 84 GLU A C 1
ATOM 671 O O . GLU A 1 84 ? 41.694 10.264 -33.942 1.00 72.50 84 GLU A O 1
ATOM 676 N N . GLU A 1 85 ? 41.222 9.853 -31.791 1.00 69.31 85 GLU A N 1
ATOM 677 C CA . GLU A 1 85 ? 41.150 11.266 -31.396 1.00 69.31 85 GLU A CA 1
ATOM 678 C C . GLU A 1 85 ? 42.530 11.946 -31.385 1.00 69.31 85 GLU A C 1
ATOM 680 O O . GLU A 1 85 ? 42.669 13.091 -31.832 1.00 69.31 85 GLU A O 1
ATOM 685 N N . ALA A 1 86 ? 43.581 11.235 -30.965 1.00 68.88 86 ALA A N 1
ATOM 686 C CA . ALA A 1 86 ? 44.956 11.731 -31.046 1.00 68.88 86 ALA A CA 1
ATOM 687 C C . ALA A 1 86 ? 45.429 11.904 -32.504 1.00 68.88 86 ALA A C 1
ATOM 689 O O . ALA A 1 86 ? 46.109 12.874 -32.830 1.00 68.88 86 ALA A O 1
ATOM 690 N N . ALA A 1 87 ? 45.026 11.008 -33.411 1.00 68.94 87 ALA A N 1
ATOM 691 C CA . ALA A 1 87 ? 45.351 11.118 -34.833 1.00 68.94 87 ALA A CA 1
ATOM 692 C C . ALA A 1 87 ? 44.606 12.278 -35.519 1.00 68.94 87 ALA A C 1
ATOM 694 O O . ALA A 1 87 ? 45.196 13.001 -36.321 1.00 68.94 87 ALA A O 1
ATOM 695 N N . LYS A 1 88 ? 43.331 12.509 -35.175 1.00 65.12 88 LYS A N 1
ATOM 696 C CA . LYS A 1 88 ? 42.551 13.645 -35.702 1.00 65.12 88 LYS A CA 1
ATOM 697 C C . LYS A 1 88 ? 43.075 14.997 -35.216 1.00 65.12 88 LYS A C 1
ATOM 699 O O . LYS A 1 88 ? 43.147 15.942 -35.997 1.00 65.12 88 LYS A O 1
ATOM 704 N N . SER A 1 89 ? 43.488 15.092 -33.953 1.00 58.25 89 SER A N 1
ATOM 705 C CA . SER A 1 89 ? 44.068 16.326 -33.402 1.00 58.25 89 SER A CA 1
ATOM 706 C C . SER A 1 89 ? 45.473 16.629 -33.944 1.00 58.25 89 SER A C 1
ATOM 708 O O . SER A 1 89 ? 45.821 17.798 -34.087 1.00 58.25 89 SER A O 1
ATOM 710 N N . ALA A 1 90 ? 46.248 15.609 -34.328 1.00 58.41 90 ALA A N 1
ATOM 711 C CA . ALA A 1 90 ? 47.535 15.778 -35.008 1.00 58.41 90 ALA A CA 1
ATOM 712 C C . ALA A 1 90 ? 47.409 16.162 -36.497 1.00 58.41 90 ALA A C 1
ATOM 714 O O . ALA A 1 90 ? 48.293 16.829 -37.022 1.00 58.41 90 ALA A O 1
ATOM 715 N N . ALA A 1 91 ? 46.322 15.777 -37.175 1.00 57.50 91 ALA A N 1
ATOM 716 C CA . ALA A 1 91 ? 46.083 16.097 -38.588 1.00 57.50 91 ALA A CA 1
ATOM 717 C C . ALA A 1 91 ? 45.520 17.513 -38.832 1.00 57.50 91 ALA A C 1
ATOM 719 O O . ALA A 1 91 ? 45.396 17.933 -39.979 1.00 57.50 91 ALA A O 1
ATOM 720 N N . THR A 1 92 ? 45.162 18.238 -37.767 1.00 54.94 92 THR A 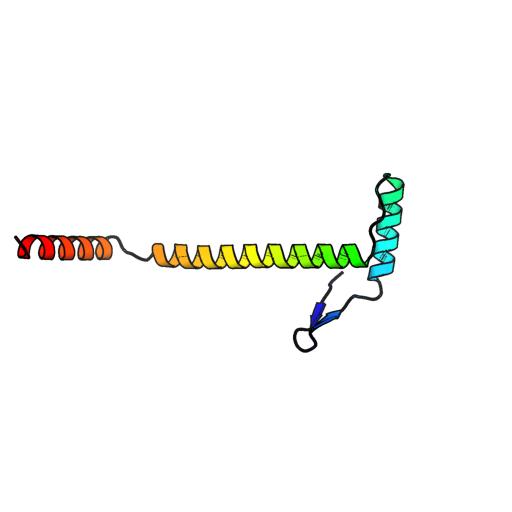N 1
ATOM 721 C CA . THR A 1 92 ? 44.574 19.591 -37.841 1.00 54.94 92 THR A CA 1
ATOM 722 C C . THR A 1 92 ? 45.551 20.674 -37.351 1.00 54.94 92 THR A C 1
ATOM 724 O O . THR A 1 92 ? 45.123 21.771 -36.992 1.00 54.94 92 THR A O 1
ATOM 727 N N . LYS A 1 93 ? 46.853 20.368 -37.286 1.00 46.25 93 LYS A N 1
ATOM 728 C CA . LYS A 1 93 ? 47.906 21.285 -36.835 1.00 46.25 93 LYS A CA 1
ATOM 729 C C . LYS A 1 93 ? 48.929 21.553 -37.927 1.00 46.25 93 LYS A C 1
ATOM 731 O O . LYS A 1 93 ? 49.273 20.589 -38.643 1.00 46.25 93 LYS A O 1
#